Protein AF-A0A7S3IIE6-F1 (afdb_monomer_lite)

Sequence (174 aa):
MNAYICQQDKLGLLMFESLDYDRLDRASQPIFVKMQGTQINSKLNAFKDHNWDGFYNKQERLQRFPAIVYGPRGSIYDVTYTGSPAKNQTYKLMGQDKTLGLTIRIAYPSAESRQIKKDGEYIPMNQWDEGSQNYGPIKQRFCGENRYIGVKNILEFYLNTGCEITIHPRNAIQ

Organism: NCBI:txid197538

InterPro domains:
  IPR052387 Fibrocystin [PTHR46769] (1-134)

Radius of gyration: 17.46 Å; chains: 1; bounding box: 50×39×60 Å

Structure (mmCIF, N/CA/C/O backbone):
data_AF-A0A7S3IIE6-F1
#
_entry.id   AF-A0A7S3IIE6-F1
#
loop_
_atom_site.group_PDB
_atom_site.id
_atom_site.type_symbol
_atom_site.label_atom_id
_atom_site.label_alt_id
_atom_site.label_comp_id
_atom_site.label_asym_id
_atom_site.label_entity_id
_atom_site.label_seq_id
_atom_site.pdbx_PDB_ins_code
_atom_site.Cartn_x
_atom_site.Cartn_y
_atom_site.Cartn_z
_atom_site.occupancy
_atom_site.B_iso_or_equiv
_atom_site.auth_seq_id
_atom_site.auth_comp_id
_atom_site.auth_asym_id
_atom_site.auth_atom_id
_atom_site.pdbx_PDB_model_num
ATOM 1 N N . MET A 1 1 ? 4.122 -19.215 36.633 1.00 36.25 1 MET A N 1
ATOM 2 C CA . MET A 1 1 ? 4.853 -18.965 35.372 1.00 36.25 1 MET A CA 1
ATOM 3 C C . MET A 1 1 ? 4.040 -17.935 34.609 1.00 36.25 1 MET A C 1
ATOM 5 O O . MET A 1 1 ? 2.992 -18.281 34.085 1.00 36.25 1 MET A O 1
ATOM 9 N N . ASN A 1 2 ? 4.439 -16.663 34.653 1.00 41.75 2 ASN A N 1
ATOM 10 C CA . ASN A 1 2 ? 3.576 -15.558 34.220 1.00 41.75 2 ASN A CA 1
ATOM 11 C C . ASN A 1 2 ? 3.879 -15.199 32.762 1.00 41.75 2 ASN A C 1
ATOM 13 O O . ASN A 1 2 ? 4.546 -14.207 32.483 1.00 41.75 2 ASN A O 1
ATOM 17 N N . ALA A 1 3 ? 3.421 -16.043 31.837 1.00 47.28 3 ALA A N 1
ATOM 18 C CA . ALA A 1 3 ? 3.461 -15.731 30.415 1.00 47.28 3 ALA A CA 1
ATOM 19 C C . ALA A 1 3 ? 2.356 -14.713 30.094 1.00 47.28 3 ALA A C 1
ATOM 21 O O . ALA A 1 3 ? 1.175 -15.057 30.077 1.00 47.28 3 ALA A O 1
ATOM 22 N N . TYR A 1 4 ? 2.732 -13.455 29.859 1.00 63.59 4 TYR A N 1
ATOM 23 C CA . TYR A 1 4 ? 1.799 -12.444 29.366 1.00 63.59 4 TYR A CA 1
ATOM 24 C C . TYR A 1 4 ? 1.531 -12.699 27.879 1.00 63.59 4 TYR A C 1
ATOM 26 O O . TYR A 1 4 ? 2.376 -12.425 27.027 1.00 63.59 4 TYR A O 1
ATOM 34 N N . ILE A 1 5 ? 0.367 -13.272 27.571 1.00 65.88 5 ILE A N 1
ATOM 35 C CA . ILE A 1 5 ? -0.088 -13.481 26.195 1.00 65.88 5 ILE A CA 1
ATOM 36 C C . ILE A 1 5 ? -0.753 -12.189 25.720 1.00 65.88 5 ILE A C 1
ATOM 38 O O . ILE A 1 5 ? -1.778 -11.782 26.262 1.00 65.88 5 ILE A O 1
ATOM 42 N N . CYS A 1 6 ? -0.194 -11.559 24.686 1.00 61.69 6 CYS A N 1
ATOM 43 C CA . CYS A 1 6 ? -0.812 -10.407 24.033 1.00 61.69 6 CYS A CA 1
ATOM 44 C C . CYS A 1 6 ? -2.078 -10.841 23.274 1.00 61.69 6 CYS A C 1
ATOM 46 O O . CYS A 1 6 ? -2.000 -11.303 22.136 1.00 61.69 6 CYS A O 1
ATOM 48 N N . GLN A 1 7 ? -3.243 -10.682 23.902 1.00 67.00 7 GLN A N 1
ATOM 49 C CA . GLN A 1 7 ? -4.556 -10.905 23.289 1.00 67.00 7 GLN A CA 1
ATOM 50 C C . GLN A 1 7 ? -4.948 -9.682 22.447 1.00 67.00 7 GLN A C 1
ATOM 52 O O . GLN A 1 7 ? -5.574 -8.750 22.943 1.00 67.00 7 GLN A O 1
ATOM 57 N N . GLN A 1 8 ? -4.515 -9.660 21.184 1.00 73.31 8 GLN A N 1
ATOM 58 C CA . GLN A 1 8 ? -4.773 -8.561 20.250 1.00 73.31 8 GLN A CA 1
ATOM 59 C C . GLN A 1 8 ? -5.462 -9.096 18.985 1.00 73.31 8 GLN A C 1
ATOM 61 O O . GLN A 1 8 ? -4.829 -9.329 17.956 1.00 73.31 8 GLN A O 1
ATOM 66 N N . ASP A 1 9 ? -6.779 -9.279 19.065 1.00 78.19 9 ASP A N 1
ATOM 67 C CA . ASP A 1 9 ? -7.571 -10.027 18.071 1.00 78.19 9 ASP A CA 1
ATOM 68 C C . ASP A 1 9 ? -7.583 -9.392 16.668 1.00 78.19 9 ASP A C 1
ATOM 70 O O . ASP A 1 9 ? -7.738 -10.079 15.660 1.00 78.19 9 ASP A O 1
ATOM 74 N N . LYS A 1 10 ? -7.384 -8.068 16.577 1.00 88.88 10 LYS A N 1
ATOM 75 C CA . LYS A 1 10 ? -7.357 -7.314 15.307 1.00 88.88 10 LYS A CA 1
ATOM 76 C C . LYS A 1 10 ? -5.952 -7.216 14.698 1.00 88.88 10 LYS A C 1
ATOM 78 O O . LYS A 1 10 ? -5.620 -6.192 14.098 1.00 88.88 10 LYS A O 1
ATOM 83 N N . LEU A 1 11 ? -5.116 -8.239 14.865 1.00 91.44 11 LEU A N 1
ATOM 84 C CA . LEU A 1 11 ? -3.846 -8.366 14.144 1.00 91.44 11 LEU A CA 1
ATOM 85 C C . LEU A 1 11 ? -4.016 -9.175 12.853 1.00 91.44 11 LEU A C 1
ATOM 87 O O . LEU A 1 11 ? -4.768 -10.148 12.790 1.00 91.44 11 LEU A O 1
ATOM 91 N N . GLY A 1 12 ? -3.274 -8.781 11.822 1.00 92.69 12 GLY A N 1
ATOM 92 C CA . GLY A 1 12 ? -3.216 -9.491 10.552 1.00 92.69 12 GLY A CA 1
ATOM 93 C C . GLY A 1 12 ? -1.878 -9.337 9.843 1.00 92.69 12 GLY A C 1
ATOM 94 O O . GLY A 1 12 ? -1.037 -8.517 10.212 1.00 92.69 12 GLY A O 1
ATOM 95 N N . LEU A 1 13 ? -1.705 -10.139 8.799 1.00 94.44 13 LEU A N 1
ATOM 96 C CA . LEU A 1 13 ? -0.606 -10.078 7.852 1.00 94.44 13 LEU A CA 1
ATOM 97 C C . LEU A 1 13 ? -1.112 -9.420 6.564 1.00 94.44 13 LEU A C 1
ATOM 99 O O . LEU A 1 13 ? -1.853 -10.025 5.786 1.00 94.44 13 LEU A O 1
ATOM 103 N N . LEU A 1 14 ? -0.696 -8.178 6.344 1.00 96.06 14 LEU A N 1
ATOM 104 C CA . LEU A 1 14 ? -0.783 -7.525 5.047 1.00 96.06 14 LEU A CA 1
ATOM 105 C C . LEU A 1 14 ? 0.373 -8.044 4.187 1.00 96.06 14 LEU A C 1
ATOM 107 O O . LEU A 1 14 ? 1.531 -7.967 4.591 1.00 96.06 14 LEU A O 1
ATOM 111 N N . MET A 1 15 ? 0.074 -8.558 3.003 1.00 95.31 15 MET A N 1
ATOM 112 C CA . MET A 1 15 ? 1.071 -8.962 2.018 1.00 95.31 15 MET A CA 1
ATOM 113 C C . MET A 1 15 ? 0.791 -8.231 0.714 1.00 95.31 15 MET A C 1
ATOM 115 O O . MET A 1 15 ? -0.343 -8.226 0.242 1.00 95.31 15 MET A O 1
ATOM 119 N N . PHE A 1 16 ? 1.811 -7.611 0.134 1.00 95.44 16 PHE A N 1
ATOM 120 C CA . PHE A 1 16 ? 1.690 -6.925 -1.148 1.00 95.44 16 PHE A CA 1
ATOM 121 C C . PHE A 1 16 ? 2.922 -7.166 -2.012 1.00 95.44 16 PHE A C 1
ATOM 123 O O . PHE A 1 16 ? 4.028 -7.323 -1.490 1.00 95.44 16 PHE A O 1
ATOM 130 N N . GLU A 1 17 ? 2.731 -7.245 -3.327 1.00 94.81 17 GLU A N 1
ATOM 131 C CA . GLU A 1 17 ? 3.797 -7.589 -4.269 1.00 94.81 17 GLU A CA 1
ATOM 132 C C . GLU A 1 17 ? 3.649 -6.933 -5.640 1.00 94.81 17 GLU A C 1
ATOM 134 O O . GLU A 1 17 ? 2.542 -6.667 -6.103 1.00 94.81 17 GLU A O 1
ATOM 139 N N . SER A 1 18 ? 4.783 -6.709 -6.306 1.00 94.56 18 SER A N 1
ATOM 140 C CA . SER A 1 18 ? 4.839 -6.240 -7.689 1.00 94.56 18 SER A CA 1
ATOM 141 C C . SER A 1 18 ? 4.513 -7.364 -8.674 1.00 94.56 18 SER A C 1
ATOM 143 O O . SER A 1 18 ? 5.102 -8.447 -8.627 1.00 94.56 18 SER A O 1
ATOM 145 N N . LEU A 1 19 ? 3.627 -7.058 -9.620 1.00 93.88 19 LEU A N 1
ATOM 146 C CA . LEU A 1 19 ? 3.371 -7.855 -10.820 1.00 93.88 19 LEU A CA 1
ATOM 147 C C . LEU A 1 19 ? 4.085 -7.296 -12.064 1.00 93.88 19 LEU A C 1
ATOM 149 O O . LEU A 1 19 ? 3.913 -7.841 -13.153 1.00 93.88 19 LEU A O 1
ATOM 153 N N . ASP A 1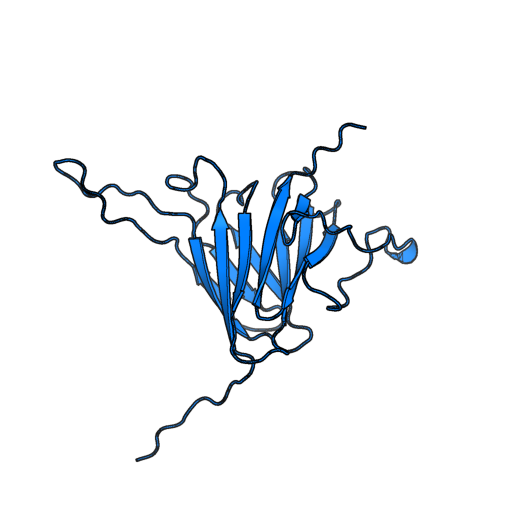 20 ? 4.855 -6.212 -11.930 1.00 92.38 20 ASP A N 1
ATOM 154 C CA . ASP A 1 20 ? 5.641 -5.675 -13.042 1.00 92.38 20 ASP A CA 1
ATOM 155 C C . ASP A 1 20 ? 6.769 -6.650 -13.447 1.00 92.38 20 ASP A C 1
ATOM 157 O O . ASP A 1 20 ? 7.218 -7.485 -12.659 1.00 92.38 20 ASP A O 1
ATOM 161 N N . TYR A 1 21 ? 7.239 -6.542 -14.693 1.00 91.38 21 TYR A N 1
ATOM 162 C CA . TYR A 1 21 ? 8.293 -7.404 -15.247 1.00 91.38 21 TYR A CA 1
ATOM 163 C C . TYR A 1 21 ? 9.608 -7.323 -14.445 1.00 91.38 21 TYR A C 1
ATOM 165 O O . TYR A 1 21 ? 10.239 -8.343 -14.182 1.00 91.38 21 TYR A O 1
ATOM 173 N N . ASP A 1 22 ? 9.960 -6.126 -13.971 1.00 89.12 22 ASP A N 1
ATOM 174 C CA . ASP A 1 22 ? 11.158 -5.792 -13.187 1.00 89.12 22 ASP A CA 1
ATOM 175 C C . ASP A 1 22 ? 11.003 -6.063 -11.670 1.00 89.12 22 ASP A C 1
ATOM 177 O O . ASP A 1 22 ? 11.585 -5.403 -10.808 1.00 89.12 22 ASP A O 1
ATOM 181 N N . ARG A 1 23 ? 10.164 -7.033 -11.286 1.00 89.00 23 ARG A N 1
ATOM 182 C CA . ARG A 1 23 ? 9.878 -7.358 -9.871 1.00 89.00 23 ARG A CA 1
ATOM 183 C C . ARG A 1 23 ? 11.026 -8.030 -9.102 1.00 89.00 23 ARG A C 1
ATOM 185 O O . ARG A 1 23 ? 10.825 -8.346 -7.930 1.00 89.00 23 ARG A O 1
ATOM 192 N N . LEU A 1 24 ? 12.170 -8.306 -9.731 1.00 87.25 24 LEU A N 1
ATOM 193 C CA . LEU A 1 24 ? 13.345 -8.939 -9.101 1.00 87.25 24 LEU A CA 1
ATOM 194 C C . LEU A 1 24 ? 14.514 -7.957 -8.916 1.00 87.25 24 LEU A C 1
ATOM 196 O O . LEU A 1 24 ? 15.344 -8.141 -8.028 1.00 87.25 24 LEU A O 1
ATOM 200 N N . ASP A 1 25 ? 14.561 -6.908 -9.728 1.00 84.81 25 ASP A N 1
ATOM 201 C CA . ASP A 1 25 ? 15.634 -5.920 -9.833 1.00 84.81 25 ASP A CA 1
ATOM 202 C C . ASP A 1 25 ? 15.197 -4.508 -9.401 1.00 84.81 25 ASP A C 1
ATOM 204 O O . ASP A 1 25 ? 16.039 -3.705 -8.987 1.00 84.81 25 ASP A O 1
ATOM 208 N N . ARG A 1 26 ? 13.889 -4.203 -9.390 1.00 85.94 26 ARG A N 1
ATOM 209 C CA . ARG A 1 26 ? 13.372 -2.906 -8.928 1.00 85.94 26 ARG A CA 1
ATOM 210 C C . ARG A 1 26 ? 13.767 -2.587 -7.483 1.00 85.94 26 ARG A C 1
ATOM 212 O O . ARG A 1 26 ? 13.446 -3.303 -6.538 1.00 85.94 26 ARG A O 1
ATOM 219 N N . ALA A 1 27 ? 14.346 -1.406 -7.288 1.00 84.88 27 ALA A N 1
ATOM 220 C CA . ALA A 1 27 ? 14.662 -0.853 -5.974 1.00 84.88 27 ALA A CA 1
ATOM 221 C C . ALA A 1 27 ? 13.513 0.014 -5.410 1.00 84.88 27 ALA A C 1
ATOM 223 O O . ALA A 1 27 ? 13.649 1.232 -5.311 1.00 84.88 27 ALA A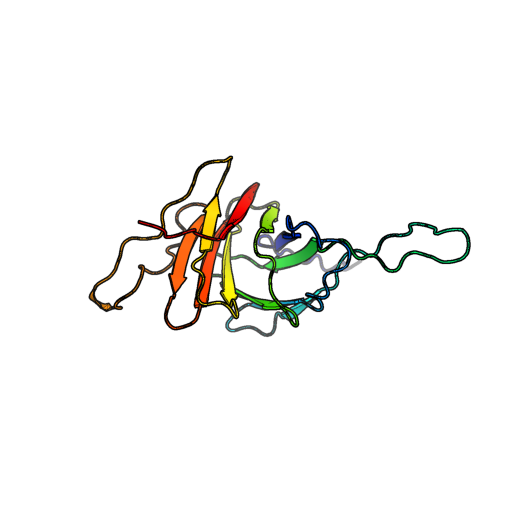 O 1
ATOM 224 N N . SER A 1 28 ? 12.372 -0.582 -5.026 1.00 86.38 28 SER A N 1
ATOM 225 C CA . SER A 1 28 ? 11.281 0.180 -4.372 1.00 86.38 28 SER A CA 1
ATOM 226 C C . SER A 1 28 ? 11.408 0.263 -2.841 1.00 86.38 28 SER A C 1
ATOM 228 O O . SER A 1 28 ? 10.692 1.032 -2.199 1.00 86.38 28 SER A O 1
ATOM 230 N N . GLN A 1 29 ? 12.302 -0.546 -2.270 1.00 85.50 29 GLN A N 1
ATOM 231 C CA . GLN A 1 29 ? 12.571 -0.696 -0.838 1.00 85.50 29 GLN A CA 1
ATOM 232 C C . GLN A 1 29 ? 13.606 0.321 -0.296 1.00 85.50 29 GLN A C 1
ATOM 234 O O . GLN A 1 29 ? 14.471 0.761 -1.060 1.00 85.50 29 GLN A O 1
ATOM 239 N N . PRO A 1 30 ? 13.623 0.611 1.022 1.00 91.94 30 PRO A N 1
ATOM 240 C CA . PRO A 1 30 ? 12.680 0.145 2.041 1.00 91.94 30 PRO A CA 1
ATOM 241 C C . PRO A 1 30 ? 11.286 0.765 1.890 1.00 91.94 30 PRO A C 1
ATOM 243 O O . PRO A 1 30 ? 11.141 1.910 1.478 1.00 91.94 30 PRO A O 1
ATOM 246 N N . ILE A 1 31 ? 10.253 0.017 2.269 1.00 94.62 31 ILE A N 1
ATOM 247 C CA . ILE A 1 31 ? 8.870 0.511 2.274 1.00 94.62 31 ILE A CA 1
ATOM 248 C C . ILE A 1 31 ? 8.444 0.766 3.714 1.00 94.62 31 ILE A C 1
ATOM 250 O O . ILE A 1 31 ? 8.667 -0.069 4.588 1.00 94.62 31 ILE A O 1
ATOM 254 N N . PHE A 1 32 ? 7.831 1.916 3.966 1.00 96.25 32 PHE A N 1
ATOM 255 C CA . PHE A 1 32 ? 7.294 2.283 5.269 1.00 96.25 32 PHE A CA 1
ATOM 256 C C . PHE A 1 32 ? 5.782 2.082 5.280 1.00 96.25 32 PHE A C 1
ATOM 258 O O . PHE A 1 32 ? 5.076 2.659 4.457 1.00 96.25 32 PHE A O 1
ATOM 265 N N . VAL A 1 33 ? 5.292 1.280 6.222 1.00 96.81 33 VAL A N 1
ATOM 266 C CA . VAL A 1 33 ? 3.863 1.055 6.466 1.00 96.81 33 VAL A CA 1
ATOM 267 C C . VAL A 1 33 ? 3.527 1.678 7.817 1.00 96.81 33 VAL A C 1
ATOM 269 O O . VAL A 1 33 ? 3.875 1.128 8.864 1.00 96.81 33 VAL A O 1
ATOM 272 N N . LYS A 1 34 ? 2.895 2.856 7.796 1.00 97.06 34 LYS A N 1
ATOM 273 C CA . LYS A 1 34 ? 2.634 3.675 8.988 1.00 97.06 34 LYS A CA 1
ATOM 274 C C . LYS A 1 34 ? 1.138 3.822 9.243 1.00 97.06 34 LYS A C 1
ATOM 276 O O . LYS A 1 34 ? 0.411 4.281 8.369 1.00 97.06 34 LYS A O 1
ATOM 281 N N . MET A 1 35 ? 0.687 3.510 10.456 1.00 96.31 35 MET A N 1
ATOM 282 C CA . MET A 1 35 ? -0.701 3.753 10.864 1.00 96.31 35 MET A CA 1
ATOM 283 C C . MET A 1 35 ? -0.890 5.213 11.294 1.00 96.31 35 MET A C 1
ATOM 285 O O . MET A 1 35 ? -0.165 5.718 12.159 1.00 96.31 35 MET A O 1
ATOM 289 N N . GLN A 1 36 ? -1.883 5.892 10.719 1.00 94.69 36 GLN A N 1
ATOM 290 C CA . GLN A 1 36 ? -2.186 7.288 11.042 1.00 94.69 36 GLN A CA 1
ATOM 291 C C . GLN A 1 36 ? -2.584 7.468 12.512 1.00 94.69 36 GLN A C 1
ATOM 293 O O . GLN A 1 36 ? -3.210 6.601 13.114 1.00 94.69 36 GLN A O 1
ATOM 298 N N . GLY A 1 37 ? -2.189 8.601 13.100 1.00 91.56 37 GLY A N 1
ATOM 299 C CA . GLY A 1 37 ? -2.463 8.924 14.506 1.00 91.56 37 GLY A CA 1
ATOM 300 C C . GLY A 1 37 ? -1.669 8.112 15.541 1.00 91.56 37 GLY A C 1
ATOM 301 O O . GLY A 1 37 ? -1.857 8.328 16.733 1.00 91.56 37 GLY A O 1
ATOM 302 N N . THR A 1 38 ? -0.772 7.208 15.127 1.00 92.50 38 THR A N 1
ATOM 303 C CA . THR A 1 38 ? 0.000 6.350 16.045 1.00 92.50 38 THR A CA 1
ATOM 304 C C . THR A 1 38 ? 1.508 6.390 15.765 1.00 92.50 38 THR A C 1
ATOM 306 O O . THR A 1 38 ? 1.971 6.981 14.786 1.00 92.50 38 THR A O 1
ATOM 309 N N . GLN A 1 39 ? 2.283 5.719 16.624 1.00 90.94 39 GLN A N 1
ATOM 310 C CA . GLN A 1 39 ? 3.712 5.459 16.418 1.00 90.94 39 GLN A CA 1
ATOM 311 C C . GLN A 1 39 ? 3.993 4.143 15.659 1.00 90.94 39 GLN A C 1
ATOM 313 O O . GLN A 1 39 ? 5.156 3.821 15.423 1.00 90.94 39 GLN A O 1
ATOM 318 N N . ILE A 1 40 ? 2.965 3.382 15.254 1.00 90.94 40 ILE A N 1
ATOM 319 C CA . ILE A 1 40 ? 3.143 2.122 14.515 1.00 90.94 40 ILE A CA 1
ATOM 320 C C . ILE A 1 40 ? 3.685 2.442 13.117 1.00 90.94 40 ILE A C 1
ATOM 322 O O . ILE A 1 40 ? 2.985 3.017 12.281 1.00 90.94 40 ILE A O 1
ATOM 326 N N . ASN A 1 41 ? 4.941 2.066 12.877 1.00 94.62 41 ASN A N 1
ATOM 327 C CA . ASN A 1 41 ? 5.661 2.296 11.629 1.00 94.62 41 ASN A CA 1
ATOM 328 C C . ASN A 1 41 ? 6.589 1.109 11.334 1.00 94.62 41 ASN A C 1
ATOM 330 O O . ASN A 1 41 ? 7.623 0.945 11.982 1.00 94.62 41 ASN A O 1
ATOM 334 N N . SER A 1 42 ? 6.226 0.282 10.357 1.00 93.69 42 SER A N 1
ATOM 335 C CA . SER A 1 42 ? 7.029 -0.866 9.932 1.00 93.69 42 SER A CA 1
ATOM 336 C C . SER A 1 42 ? 7.901 -0.495 8.737 1.00 93.69 42 SER A C 1
ATOM 338 O O . SER A 1 42 ? 7.385 -0.100 7.694 1.00 93.69 42 SER A O 1
ATOM 340 N N . LYS A 1 43 ? 9.222 -0.665 8.869 1.00 95.62 43 LYS A N 1
ATOM 341 C CA . LYS A 1 43 ? 10.184 -0.558 7.763 1.00 95.62 43 LYS A CA 1
ATOM 342 C C . LYS A 1 43 ? 10.413 -1.943 7.158 1.00 95.62 43 LYS A C 1
ATOM 344 O O . LYS A 1 43 ? 10.979 -2.813 7.814 1.00 95.62 43 LYS A O 1
ATOM 349 N N . LEU A 1 44 ? 9.981 -2.135 5.919 1.00 92.94 44 LEU A N 1
ATOM 350 C CA . LEU A 1 44 ? 9.967 -3.418 5.221 1.00 92.94 44 LEU A CA 1
ATOM 351 C C . LEU A 1 44 ? 11.038 -3.467 4.131 1.00 92.94 44 LEU A C 1
ATOM 353 O O . LEU A 1 44 ? 11.261 -2.486 3.421 1.00 92.94 44 LEU A O 1
ATOM 357 N N . ASN A 1 45 ? 11.649 -4.638 3.969 1.00 89.88 45 ASN A N 1
ATOM 358 C CA . ASN A 1 45 ? 12.510 -4.979 2.840 1.00 89.88 45 ASN A CA 1
ATOM 359 C C . ASN A 1 45 ? 11.872 -6.129 2.052 1.00 89.88 45 ASN A C 1
ATOM 361 O O . ASN A 1 45 ? 11.087 -6.901 2.602 1.00 89.88 45 ASN A O 1
ATOM 365 N N . ALA A 1 46 ? 12.225 -6.234 0.775 1.00 86.50 46 ALA A N 1
ATOM 366 C CA . ALA A 1 46 ? 11.798 -7.310 -0.104 1.00 86.50 46 ALA A CA 1
ATOM 367 C C . ALA A 1 46 ? 12.479 -8.635 0.274 1.00 86.50 46 ALA A C 1
ATOM 369 O O . ALA A 1 46 ? 13.597 -8.642 0.807 1.00 86.50 46 ALA A O 1
ATOM 370 N N . PHE A 1 47 ? 11.842 -9.761 -0.052 1.00 82.75 47 PHE A N 1
ATOM 371 C CA . PHE A 1 47 ? 12.494 -11.067 0.044 1.00 82.75 47 PHE A CA 1
ATOM 372 C C . PHE A 1 47 ? 13.696 -11.121 -0.910 1.00 82.75 47 PHE A C 1
ATOM 374 O O . PHE A 1 47 ? 13.572 -10.802 -2.091 1.00 82.75 47 PHE A O 1
ATOM 381 N N . LYS A 1 48 ? 14.864 -11.522 -0.400 1.00 76.56 48 LYS A N 1
ATOM 382 C CA . LYS A 1 48 ? 16.067 -11.742 -1.212 1.00 76.56 48 LYS A CA 1
ATOM 383 C C . LYS A 1 48 ? 16.119 -13.201 -1.659 1.00 76.56 48 LYS A C 1
ATOM 385 O O . LYS A 1 48 ? 15.906 -14.084 -0.831 1.00 76.56 48 LYS A O 1
ATOM 390 N N . ASP A 1 49 ? 16.438 -13.434 -2.926 1.00 66.06 49 ASP A N 1
ATOM 391 C CA . ASP A 1 49 ? 16.668 -14.782 -3.441 1.00 66.06 49 ASP A CA 1
ATOM 392 C C . ASP A 1 49 ? 18.032 -15.349 -2.973 1.00 66.06 49 ASP A C 1
ATOM 394 O O . ASP A 1 49 ? 18.957 -14.610 -2.607 1.00 66.06 49 ASP A O 1
ATOM 398 N N . HIS A 1 50 ? 18.152 -16.675 -2.988 1.00 67.06 50 HIS A N 1
ATOM 399 C CA . HIS A 1 50 ? 19.384 -17.441 -2.792 1.00 67.06 50 HIS A CA 1
ATOM 400 C C . HIS A 1 50 ? 19.789 -18.166 -4.091 1.00 67.06 50 HIS A C 1
ATOM 402 O O . HIS A 1 50 ? 20.258 -19.301 -4.078 1.00 67.06 50 HIS A O 1
ATOM 408 N N . ASN A 1 51 ? 19.578 -17.518 -5.235 1.00 70.44 51 ASN A N 1
ATOM 409 C CA . ASN A 1 51 ? 19.955 -18.058 -6.536 1.00 70.44 51 ASN A CA 1
ATOM 410 C C . ASN A 1 51 ? 21.474 -17.916 -6.771 1.00 70.44 51 ASN A C 1
ATOM 412 O O . ASN A 1 51 ? 22.076 -16.905 -6.396 1.00 70.44 51 ASN A O 1
ATOM 416 N N . TRP A 1 52 ? 22.097 -18.924 -7.382 1.00 69.38 52 TRP A N 1
ATOM 417 C CA . TRP A 1 52 ? 23.552 -19.062 -7.519 1.00 69.38 52 TRP A CA 1
ATOM 418 C C . TRP A 1 52 ? 23.990 -18.916 -8.981 1.00 69.38 52 TRP A C 1
ATOM 420 O O . TRP A 1 52 ? 23.541 -19.666 -9.844 1.00 69.38 52 TRP A O 1
ATOM 430 N N . ASP A 1 53 ? 24.900 -17.977 -9.256 1.00 71.94 53 ASP A N 1
ATOM 431 C CA . ASP A 1 53 ? 25.377 -17.636 -10.609 1.00 71.94 53 ASP A CA 1
ATOM 432 C C . ASP A 1 53 ? 26.802 -18.155 -10.873 1.00 71.94 53 ASP A C 1
ATOM 434 O O . ASP A 1 53 ? 27.691 -17.431 -11.319 1.00 71.94 53 ASP A O 1
ATOM 438 N N . GLY A 1 54 ? 27.072 -19.405 -10.488 1.00 73.00 54 GLY A N 1
ATOM 439 C CA . GLY A 1 54 ? 28.358 -20.084 -10.707 1.00 73.00 54 GLY A CA 1
ATOM 440 C C . GLY A 1 54 ? 29.480 -19.668 -9.746 1.00 73.00 54 GLY A C 1
ATOM 441 O O . GLY A 1 54 ? 30.239 -20.529 -9.312 1.00 73.00 54 GLY A O 1
ATOM 442 N N . PHE A 1 55 ? 29.544 -18.387 -9.372 1.00 70.81 55 PHE A N 1
ATOM 443 C CA . PHE A 1 55 ? 30.547 -17.820 -8.456 1.00 70.81 55 PHE A CA 1
ATOM 444 C C . PHE A 1 55 ? 29.970 -16.914 -7.358 1.00 70.81 55 PHE A C 1
ATOM 446 O O . PHE A 1 55 ? 30.606 -16.740 -6.319 1.00 70.81 55 PHE A O 1
ATOM 453 N N . TYR A 1 56 ? 28.782 -16.333 -7.559 1.00 72.19 56 TYR A N 1
ATOM 454 C CA . TYR A 1 56 ? 28.169 -15.397 -6.613 1.00 72.19 56 TYR A CA 1
ATOM 455 C C . TYR A 1 56 ? 26.674 -15.667 -6.420 1.00 72.19 56 TYR A C 1
ATOM 457 O O . TYR A 1 56 ? 25.983 -16.140 -7.321 1.00 72.19 56 TYR A O 1
ATOM 465 N N . ASN A 1 57 ? 26.160 -15.290 -5.248 1.00 71.19 57 ASN A N 1
ATOM 466 C CA . ASN A 1 57 ? 24.721 -15.217 -5.003 1.00 71.19 57 ASN A CA 1
ATOM 467 C C . ASN A 1 57 ? 24.134 -14.038 -5.787 1.00 71.19 57 ASN A C 1
ATOM 469 O O . ASN A 1 57 ? 24.537 -12.889 -5.554 1.00 71.19 57 ASN A O 1
ATOM 473 N N . LYS A 1 58 ? 23.142 -14.298 -6.643 1.00 70.31 58 LYS A N 1
ATOM 474 C CA . LYS A 1 58 ? 22.378 -13.248 -7.325 1.00 70.31 58 LYS A CA 1
ATOM 475 C C . LYS A 1 58 ? 21.760 -12.329 -6.278 1.00 70.31 58 LYS A C 1
ATOM 477 O O . LYS A 1 58 ? 21.203 -12.775 -5.276 1.00 70.31 58 LYS A O 1
ATOM 482 N N . GLN A 1 59 ? 21.889 -11.019 -6.474 1.00 74.62 59 GLN A N 1
ATOM 483 C CA . GLN A 1 59 ? 21.368 -10.025 -5.527 1.00 74.62 59 GLN A CA 1
ATOM 484 C C . GLN A 1 59 ? 19.912 -9.634 -5.821 1.00 74.62 59 GLN A C 1
ATOM 486 O O . GLN A 1 59 ? 19.456 -8.577 -5.384 1.00 74.62 59 GLN A O 1
ATOM 491 N N . GLU A 1 60 ? 19.195 -10.504 -6.532 1.00 82.69 60 GLU A N 1
ATOM 492 C CA . GLU A 1 60 ? 17.785 -10.360 -6.873 1.00 82.69 60 GLU A CA 1
ATOM 493 C C . GLU A 1 60 ? 16.915 -10.341 -5.608 1.00 82.69 60 GLU A C 1
ATOM 495 O O . GLU A 1 60 ? 17.160 -11.036 -4.612 1.00 82.69 60 GLU A O 1
ATOM 500 N N . ARG A 1 61 ? 15.902 -9.478 -5.635 1.00 84.06 61 ARG A N 1
ATOM 501 C CA . ARG A 1 61 ? 14.970 -9.245 -4.539 1.00 84.06 61 ARG A CA 1
ATOM 502 C C . ARG A 1 61 ? 13.551 -9.185 -5.075 1.00 84.06 61 ARG A C 1
ATOM 504 O O . ARG A 1 61 ? 13.110 -8.142 -5.561 1.00 84.06 61 ARG A O 1
ATOM 511 N N . LEU A 1 62 ? 12.828 -10.291 -4.926 1.00 88.81 62 LEU A N 1
ATOM 512 C CA . LEU A 1 62 ? 11.410 -10.366 -5.242 1.00 88.81 62 LEU A CA 1
ATOM 513 C C . LEU A 1 62 ? 10.651 -9.305 -4.443 1.00 88.81 62 LEU A C 1
ATOM 515 O O . LEU A 1 62 ? 10.559 -9.403 -3.219 1.00 88.81 62 LEU A O 1
ATOM 519 N N . GLN A 1 63 ? 10.100 -8.315 -5.150 1.00 91.44 63 GLN A N 1
ATOM 520 C CA . GLN A 1 63 ? 9.316 -7.205 -4.607 1.00 91.44 63 GLN A CA 1
ATOM 521 C C . GLN A 1 63 ? 7.979 -7.697 -4.027 1.00 91.44 63 GLN A C 1
ATOM 523 O O . GLN A 1 63 ? 6.915 -7.418 -4.570 1.00 91.44 63 GLN A O 1
ATOM 528 N N . ARG A 1 64 ? 8.045 -8.439 -2.922 1.00 92.88 64 ARG A N 1
ATOM 529 C CA . ARG A 1 64 ? 6.941 -8.932 -2.099 1.00 92.88 64 ARG A CA 1
ATOM 530 C C . ARG A 1 64 ? 7.268 -8.603 -0.646 1.00 92.88 64 ARG A C 1
ATOM 532 O O . ARG A 1 64 ? 8.371 -8.884 -0.177 1.00 92.88 64 ARG A O 1
ATOM 539 N N . PHE A 1 65 ? 6.304 -8.018 0.053 1.00 94.56 65 PHE A N 1
ATOM 540 C CA . PHE A 1 65 ? 6.501 -7.382 1.351 1.00 94.56 65 PHE A CA 1
ATOM 541 C C . PHE A 1 65 ? 5.440 -7.862 2.354 1.00 94.56 65 PHE A C 1
ATOM 543 O O . PHE A 1 65 ? 4.254 -7.577 2.168 1.00 94.56 65 PHE A O 1
ATOM 550 N N . PRO A 1 66 ? 5.835 -8.590 3.414 1.00 94.69 66 PRO A N 1
ATOM 551 C CA . PRO A 1 66 ? 4.963 -8.911 4.537 1.00 94.69 66 PRO A CA 1
ATOM 552 C C . PRO A 1 66 ? 4.985 -7.780 5.579 1.00 94.69 66 PRO A C 1
ATOM 554 O O . PRO A 1 66 ? 6.053 -7.331 5.991 1.00 94.69 66 PRO A O 1
ATOM 557 N N . ALA A 1 67 ? 3.818 -7.356 6.058 1.00 94.69 67 ALA A N 1
ATOM 558 C CA . ALA A 1 67 ? 3.668 -6.389 7.141 1.00 94.69 67 ALA A CA 1
ATOM 559 C C . ALA A 1 67 ? 2.668 -6.908 8.181 1.00 94.69 67 ALA A C 1
ATOM 561 O O . ALA A 1 67 ? 1.539 -7.261 7.839 1.00 94.69 67 ALA A O 1
ATOM 562 N N . ILE A 1 68 ? 3.054 -6.920 9.457 1.00 93.31 68 ILE A N 1
ATOM 563 C CA . ILE A 1 68 ? 2.101 -7.148 10.548 1.00 93.31 68 ILE A CA 1
ATOM 564 C C . ILE A 1 68 ? 1.350 -5.836 10.782 1.00 93.31 68 ILE A C 1
ATOM 566 O O . ILE A 1 68 ? 1.966 -4.796 11.009 1.00 93.31 68 ILE A O 1
ATOM 570 N N . VAL A 1 69 ? 0.023 -5.885 10.709 1.00 94.44 69 VAL A N 1
ATOM 571 C CA . VAL A 1 69 ? -0.864 -4.718 10.798 1.00 94.44 69 VAL A CA 1
ATOM 572 C C . VAL A 1 69 ? -1.919 -4.909 11.883 1.00 94.44 69 VAL A C 1
ATOM 574 O O . VAL A 1 69 ? -2.382 -6.021 12.132 1.00 94.44 69 VAL A O 1
ATOM 577 N N . TYR A 1 70 ? -2.311 -3.804 12.511 1.00 93.50 70 TYR A N 1
ATOM 578 C CA . TYR A 1 70 ? -3.388 -3.721 13.488 1.00 93.50 70 TYR A CA 1
ATOM 579 C C . TYR A 1 70 ? -4.575 -2.987 12.850 1.00 93.50 70 TYR A C 1
ATOM 581 O O . TYR A 1 70 ? -4.515 -1.789 12.566 1.00 93.50 70 TYR A O 1
ATOM 589 N N . GLY A 1 71 ? -5.653 -3.718 12.570 1.00 93.19 71 GLY A N 1
ATOM 590 C CA . GLY A 1 71 ? -6.781 -3.233 11.767 1.00 93.19 71 GLY A CA 1
ATOM 591 C C . GLY A 1 71 ? -8.135 -3.252 12.479 1.00 93.19 71 GLY A C 1
ATOM 592 O O . GLY A 1 71 ? -9.050 -3.903 11.969 1.00 93.19 71 GLY A O 1
ATOM 593 N N . PRO A 1 72 ? -8.316 -2.587 13.638 1.00 92.06 72 PRO A N 1
ATOM 594 C CA . PRO A 1 72 ? -9.654 -2.208 14.075 1.00 92.06 72 PRO A CA 1
ATOM 595 C C . PRO A 1 72 ? -10.323 -1.300 13.029 1.00 92.06 72 PRO A C 1
ATOM 597 O O . PRO A 1 72 ? -9.665 -0.610 12.247 1.00 92.06 72 PRO A O 1
ATOM 600 N N . ARG A 1 73 ? -11.658 -1.269 13.037 1.00 89.62 73 ARG A N 1
ATOM 601 C CA . ARG A 1 73 ? -12.440 -0.433 12.118 1.00 89.62 73 ARG A CA 1
ATOM 602 C C . ARG A 1 73 ? -12.017 1.037 12.222 1.00 89.62 73 ARG A C 1
ATOM 604 O O . ARG A 1 73 ? -11.890 1.571 13.319 1.00 89.62 73 ARG A O 1
ATOM 611 N N . GLY A 1 74 ? -11.832 1.685 11.076 1.00 91.38 74 GLY A N 1
ATOM 612 C CA . GLY A 1 74 ? -11.294 3.041 10.979 1.00 91.38 74 GLY A CA 1
ATOM 613 C C . GLY A 1 74 ? -9.766 3.123 10.891 1.00 91.38 74 GLY A C 1
ATOM 614 O O . GLY A 1 74 ? -9.259 4.221 10.683 1.00 91.38 74 GLY A O 1
ATOM 615 N N . SER A 1 75 ? -9.021 2.010 10.979 1.00 94.38 75 SER A N 1
ATOM 616 C CA . SER A 1 75 ? -7.570 2.014 10.739 1.00 94.38 75 SER A CA 1
ATOM 617 C C . SER A 1 75 ? -7.227 2.514 9.335 1.00 94.38 75 SER A C 1
ATOM 619 O O . SER A 1 75 ? -7.768 2.029 8.337 1.00 94.38 75 SER A O 1
ATOM 621 N N . ILE A 1 76 ? -6.276 3.447 9.266 1.00 97.06 76 ILE A N 1
ATOM 622 C CA . ILE A 1 76 ? -5.727 4.010 8.031 1.00 97.06 76 ILE A CA 1
ATOM 623 C C . ILE A 1 76 ? -4.207 3.844 8.054 1.00 97.06 76 ILE A C 1
ATOM 625 O O . ILE A 1 76 ? -3.550 4.232 9.022 1.00 97.06 76 ILE A O 1
ATOM 629 N N . TYR A 1 77 ? -3.659 3.294 6.974 1.00 97.44 77 TYR A N 1
ATOM 630 C CA . TYR A 1 77 ? -2.236 3.045 6.784 1.00 97.44 77 TYR A CA 1
ATOM 631 C C . TYR A 1 77 ? -1.710 3.787 5.556 1.00 97.44 77 TYR A C 1
ATOM 633 O O . TYR A 1 77 ? -2.158 3.542 4.436 1.00 97.44 77 TYR A O 1
ATOM 641 N N . ASP A 1 78 ? -0.722 4.651 5.765 1.00 97.00 78 ASP A N 1
ATOM 642 C CA . ASP A 1 78 ? 0.076 5.233 4.690 1.00 97.00 78 ASP A CA 1
ATOM 643 C C . ASP A 1 78 ? 1.202 4.257 4.322 1.00 97.00 78 ASP A C 1
ATOM 645 O O . ASP A 1 78 ? 1.983 3.842 5.186 1.00 97.00 78 ASP A O 1
ATOM 649 N N . VAL A 1 79 ? 1.278 3.885 3.042 1.00 96.56 79 VAL A N 1
ATOM 650 C CA . VAL A 1 79 ? 2.340 3.040 2.483 1.00 96.56 79 VAL A CA 1
ATOM 651 C C . VAL A 1 79 ? 3.241 3.906 1.610 1.00 96.56 79 VAL A C 1
ATOM 653 O O . VAL A 1 79 ? 2.880 4.291 0.496 1.00 96.56 79 VAL A O 1
ATOM 656 N N . THR A 1 80 ? 4.428 4.211 2.130 1.00 95.44 80 THR A N 1
ATOM 657 C CA . THR A 1 80 ? 5.418 5.076 1.482 1.00 95.44 80 THR A CA 1
ATOM 658 C C . THR A 1 80 ? 6.580 4.243 0.964 1.00 95.44 80 THR A C 1
ATOM 660 O O . THR A 1 80 ? 7.305 3.612 1.734 1.00 95.44 80 THR A O 1
ATOM 663 N N . TYR A 1 81 ? 6.778 4.277 -0.348 1.00 93.56 81 TYR A N 1
ATOM 664 C CA . TYR A 1 81 ? 7.905 3.662 -1.040 1.00 93.56 81 TYR A CA 1
ATOM 665 C C . TYR A 1 81 ? 9.063 4.668 -1.100 1.00 93.56 81 TYR A C 1
ATOM 667 O O . TYR A 1 81 ? 8.822 5.858 -1.300 1.00 93.56 81 TYR A O 1
ATOM 675 N N . THR A 1 82 ? 10.315 4.224 -0.943 1.00 91.31 82 THR A N 1
ATOM 676 C CA . THR A 1 82 ? 11.483 5.093 -1.208 1.00 91.31 82 THR A CA 1
ATOM 677 C C . THR A 1 82 ? 11.840 5.166 -2.688 1.00 91.31 82 THR A C 1
ATOM 679 O O . THR A 1 82 ? 12.434 6.150 -3.118 1.00 91.31 82 THR A O 1
ATOM 682 N N . GLY A 1 83 ? 11.494 4.134 -3.462 1.00 87.88 83 GLY A N 1
ATOM 683 C CA . GLY A 1 83 ? 11.515 4.170 -4.926 1.00 87.88 83 GLY A CA 1
ATOM 684 C C . GLY A 1 83 ? 10.114 4.361 -5.512 1.00 87.88 83 GLY A C 1
ATOM 685 O O . GLY A 1 83 ? 9.134 4.530 -4.787 1.00 87.88 83 GLY A O 1
ATOM 686 N N . SER A 1 84 ? 9.993 4.286 -6.836 1.00 87.81 84 SER A N 1
ATOM 687 C CA . SER A 1 84 ? 8.685 4.327 -7.502 1.00 87.81 84 SER A CA 1
ATOM 688 C C . SER A 1 84 ? 7.848 3.079 -7.169 1.00 87.81 84 SER A C 1
ATOM 690 O O . SER A 1 84 ? 8.348 1.961 -7.355 1.00 87.81 84 SER A O 1
ATOM 692 N N . PRO A 1 85 ? 6.576 3.228 -6.742 1.00 91.88 85 PRO A N 1
ATOM 693 C CA . PRO A 1 85 ? 5.657 2.103 -6.573 1.00 91.88 85 PRO A CA 1
ATOM 694 C C . PRO A 1 85 ? 5.510 1.271 -7.855 1.00 91.88 85 PRO A C 1
ATOM 696 O O . PRO A 1 85 ? 5.718 1.770 -8.966 1.00 91.88 85 PRO A O 1
ATOM 699 N N . ALA A 1 86 ? 5.124 0.004 -7.711 1.00 91.94 86 ALA A N 1
ATOM 700 C CA . ALA A 1 86 ? 4.778 -0.846 -8.847 1.00 91.94 86 ALA A CA 1
ATOM 701 C C . ALA A 1 86 ? 3.569 -0.281 -9.615 1.00 91.94 86 ALA A C 1
ATOM 703 O O . ALA A 1 86 ? 2.627 0.240 -9.012 1.00 91.94 86 ALA A O 1
ATOM 704 N N . LYS A 1 87 ? 3.594 -0.376 -10.951 1.00 91.25 87 LYS A N 1
ATOM 705 C CA . LYS A 1 87 ? 2.453 -0.006 -11.803 1.00 91.25 87 LYS A CA 1
ATOM 706 C C . LYS A 1 87 ? 1.323 -1.012 -11.620 1.00 91.25 87 LYS A C 1
ATOM 708 O O . LYS A 1 87 ? 0.165 -0.610 -11.502 1.00 91.25 87 LYS A O 1
ATOM 713 N N . ASN A 1 88 ? 1.685 -2.294 -11.576 1.00 93.81 88 ASN A N 1
ATOM 714 C CA . ASN A 1 88 ? 0.807 -3.418 -11.299 1.00 93.81 88 ASN A CA 1
ATOM 715 C C . ASN A 1 88 ? 1.246 -4.087 -9.991 1.00 93.81 88 ASN A C 1
ATOM 717 O O . ASN A 1 88 ? 2.399 -4.499 -9.868 1.00 93.81 88 ASN A O 1
ATOM 721 N N . GLN A 1 89 ? 0.349 -4.209 -9.014 1.00 94.75 89 GLN A N 1
ATOM 722 C CA . GLN A 1 89 ? 0.669 -4.845 -7.730 1.00 94.75 89 GLN A CA 1
ATOM 723 C C . GLN A 1 89 ? -0.555 -5.452 -7.055 1.00 94.75 89 GLN A C 1
ATOM 725 O O . GLN A 1 89 ? -1.640 -4.873 -7.120 1.00 94.75 89 GLN A O 1
ATOM 730 N N . THR A 1 90 ? -0.382 -6.592 -6.386 1.00 96.56 90 THR A N 1
ATOM 731 C CA . THR A 1 90 ? -1.437 -7.191 -5.559 1.00 96.56 90 THR A CA 1
ATOM 732 C C . THR A 1 90 ? -1.331 -6.728 -4.113 1.00 96.56 90 THR A C 1
ATOM 734 O O . THR A 1 90 ? -0.251 -6.410 -3.613 1.00 96.56 90 THR A O 1
ATOM 737 N N . TYR A 1 91 ? -2.476 -6.696 -3.438 1.00 97.31 91 TYR A N 1
ATOM 738 C CA . TYR A 1 91 ? -2.602 -6.454 -2.008 1.00 97.31 91 TYR A CA 1
ATOM 739 C C . TYR A 1 91 ? -3.539 -7.497 -1.410 1.00 97.31 91 TYR A C 1
ATOM 741 O O . TYR A 1 91 ? -4.678 -7.637 -1.853 1.00 97.31 91 TYR A O 1
ATOM 749 N N . LYS A 1 92 ? -3.070 -8.199 -0.380 1.00 96.88 92 LYS A N 1
ATOM 750 C CA . LYS A 1 92 ? -3.790 -9.261 0.320 1.00 96.88 92 LYS A CA 1
ATOM 751 C C . LYS A 1 92 ? -3.763 -9.017 1.822 1.00 96.88 92 LYS A C 1
ATOM 753 O O . LYS A 1 92 ? -2.696 -8.773 2.384 1.00 96.88 92 LYS A O 1
ATOM 758 N N . LEU A 1 93 ? -4.914 -9.115 2.483 1.00 96.06 93 LEU A N 1
ATOM 759 C CA . LEU A 1 93 ? -5.008 -9.020 3.942 1.00 96.06 93 LEU A CA 1
ATOM 760 C C . LEU A 1 93 ? -5.449 -10.359 4.533 1.00 96.06 93 LEU A C 1
ATOM 762 O O . LEU A 1 93 ? -6.556 -10.835 4.287 1.00 96.06 93 LEU A O 1
ATOM 766 N N . MET A 1 94 ? -4.579 -10.966 5.333 1.00 94.31 94 MET A N 1
ATOM 767 C CA . MET A 1 94 ? -4.830 -12.228 6.029 1.00 94.31 94 MET A CA 1
ATOM 768 C C . MET A 1 94 ? -4.917 -11.973 7.535 1.00 94.31 94 MET A C 1
ATOM 770 O O . MET A 1 94 ? -4.160 -11.175 8.078 1.00 94.31 94 MET A O 1
ATOM 774 N N . GLY A 1 95 ? -5.824 -12.652 8.227 1.00 90.00 95 GLY A N 1
ATOM 775 C CA . GLY A 1 95 ? -6.048 -12.490 9.663 1.00 90.00 95 GLY A CA 1
ATOM 776 C C . GLY A 1 95 ? -7.006 -13.559 10.176 1.00 90.00 95 GLY A C 1
ATOM 777 O O . GLY A 1 95 ? -7.684 -14.209 9.381 1.00 90.00 95 GLY A O 1
ATOM 778 N N . GLN A 1 96 ? -7.048 -13.764 11.492 1.00 86.75 96 GLN A N 1
ATOM 779 C CA . GLN A 1 96 ? -7.994 -14.708 12.102 1.00 86.75 96 GLN A CA 1
ATOM 780 C C . GLN A 1 96 ? -9.391 -14.090 12.263 1.00 86.75 96 GLN A C 1
ATOM 782 O O . GLN A 1 96 ? -10.401 -14.761 12.058 1.00 86.75 96 GLN A O 1
ATOM 787 N N . ASP A 1 97 ? -9.458 -12.797 12.583 1.00 89.69 97 ASP A N 1
ATOM 788 C CA . ASP A 1 97 ? -10.714 -12.083 12.786 1.00 89.69 97 ASP A CA 1
ATOM 789 C C . ASP A 1 97 ? -11.317 -11.604 11.454 1.00 89.69 97 ASP A C 1
ATOM 791 O O . ASP A 1 97 ? -10.676 -10.895 10.680 1.00 89.69 97 ASP A O 1
ATOM 795 N N . LYS A 1 98 ? -12.584 -11.943 11.192 1.00 87.75 98 LYS A N 1
ATOM 796 C CA . LYS A 1 98 ? -13.328 -11.532 9.983 1.00 87.75 98 LYS A CA 1
ATOM 797 C C . LYS A 1 98 ? -13.650 -10.031 9.927 1.00 87.75 98 LYS A C 1
ATOM 799 O O . LYS A 1 98 ? -13.996 -9.522 8.866 1.00 87.75 98 LYS A O 1
ATOM 804 N N . THR A 1 99 ? -13.574 -9.338 11.061 1.00 89.75 99 THR A N 1
ATOM 805 C CA . THR A 1 99 ? -13.845 -7.899 11.212 1.00 89.75 99 THR A CA 1
ATOM 806 C C . THR A 1 99 ? -12.591 -7.030 11.138 1.00 89.75 99 THR A C 1
ATOM 808 O O . THR A 1 99 ? -12.711 -5.805 11.138 1.00 89.75 99 THR A O 1
ATOM 811 N N . LEU A 1 100 ? -11.401 -7.640 11.058 1.00 92.94 100 LEU A N 1
ATOM 812 C CA . LEU A 1 100 ? -10.165 -6.933 10.737 1.00 92.94 100 LEU A CA 1
ATOM 813 C C . LEU A 1 100 ? -10.303 -6.295 9.346 1.00 92.94 100 LEU A C 1
ATOM 815 O O . LEU A 1 100 ? -10.636 -6.953 8.355 1.00 92.94 100 LEU A O 1
ATOM 819 N N . GLY A 1 101 ? -10.010 -5.001 9.281 1.00 94.69 101 GLY A N 1
ATOM 820 C CA . GLY A 1 101 ? -10.025 -4.246 8.042 1.00 94.69 101 GLY A CA 1
ATOM 821 C C . GLY A 1 101 ? -9.359 -2.891 8.202 1.00 94.69 101 GLY A C 1
ATOM 822 O O . GLY A 1 101 ? -9.307 -2.322 9.291 1.00 94.69 101 GLY A O 1
ATOM 823 N N . LEU A 1 102 ? -8.801 -2.385 7.109 1.00 95.94 102 LEU A N 1
ATOM 824 C CA . LEU A 1 102 ? -8.002 -1.167 7.107 1.00 95.94 102 LEU A CA 1
ATOM 825 C C . LEU A 1 102 ? -8.018 -0.498 5.733 1.00 95.94 102 LEU A C 1
ATOM 827 O O . LEU A 1 102 ? -8.123 -1.159 4.699 1.00 95.94 102 LEU A O 1
ATOM 831 N N . THR A 1 103 ? -7.893 0.824 5.729 1.00 97.56 103 THR A N 1
ATOM 832 C CA . THR A 1 103 ? -7.723 1.612 4.508 1.00 97.56 103 THR A CA 1
ATOM 833 C C . THR A 1 103 ? -6.233 1.794 4.230 1.00 97.56 103 THR A C 1
ATOM 835 O O . THR A 1 103 ? -5.523 2.372 5.051 1.00 97.56 103 THR A O 1
ATOM 838 N N . ILE A 1 104 ? -5.757 1.333 3.076 1.00 97.50 104 ILE A N 1
ATOM 839 C CA . ILE A 1 104 ? -4.414 1.625 2.563 1.00 97.50 104 ILE A CA 1
ATOM 840 C C . ILE A 1 104 ? -4.450 2.939 1.779 1.00 97.50 104 ILE A C 1
ATOM 842 O O . ILE A 1 104 ? -5.408 3.216 1.054 1.00 97.50 104 ILE A O 1
ATOM 846 N N . ARG A 1 105 ? -3.382 3.732 1.894 1.00 97.44 105 ARG A N 1
ATOM 847 C CA . ARG A 1 105 ? -3.139 4.956 1.124 1.00 97.44 105 ARG A CA 1
ATOM 848 C C . ARG A 1 105 ? -1.761 4.870 0.473 1.00 97.44 105 ARG A C 1
ATOM 850 O O . ARG A 1 105 ? -0.771 4.662 1.170 1.00 97.44 105 ARG A O 1
ATOM 857 N N . ILE A 1 106 ? -1.694 5.035 -0.847 1.00 96.00 106 ILE A N 1
ATOM 858 C CA . ILE A 1 106 ? -0.444 5.010 -1.622 1.00 96.00 106 ILE A CA 1
ATOM 859 C C . ILE A 1 106 ? -0.348 6.298 -2.431 1.00 96.00 106 ILE A C 1
ATOM 861 O O . ILE A 1 106 ? -1.218 6.569 -3.259 1.00 96.00 106 ILE A O 1
ATOM 865 N N . ALA A 1 107 ? 0.718 7.069 -2.222 1.00 93.69 107 ALA A N 1
ATOM 866 C CA . ALA A 1 107 ? 1.063 8.192 -3.088 1.00 93.69 107 ALA A CA 1
ATOM 867 C C . ALA A 1 107 ? 1.883 7.693 -4.288 1.00 93.69 107 ALA A C 1
ATOM 869 O O . ALA A 1 107 ? 2.893 7.011 -4.111 1.00 93.69 107 ALA A O 1
ATOM 870 N N . TYR A 1 108 ? 1.463 8.044 -5.503 1.00 91.75 108 TYR A N 1
ATOM 871 C CA . TYR A 1 108 ? 2.207 7.770 -6.732 1.00 91.75 108 TYR A CA 1
ATOM 872 C C . TYR A 1 108 ? 2.891 9.053 -7.231 1.00 91.75 108 TYR A C 1
ATOM 874 O O . TYR A 1 108 ? 2.282 10.120 -7.187 1.00 91.75 108 TYR A O 1
ATOM 882 N N . PRO A 1 109 ? 4.123 8.981 -7.767 1.00 89.00 109 PRO A N 1
ATOM 883 C CA . PRO A 1 109 ? 4.780 10.147 -8.366 1.00 89.00 109 PRO A CA 1
ATOM 884 C C . PRO A 1 109 ? 4.137 10.561 -9.704 1.00 89.00 109 PRO A C 1
ATOM 886 O O . PRO A 1 109 ? 4.255 11.706 -10.126 1.00 89.00 109 PRO A O 1
ATOM 889 N N . SER A 1 110 ? 3.448 9.636 -10.377 1.00 85.31 110 SER A N 1
ATOM 890 C CA . SER A 1 110 ? 2.763 9.845 -11.655 1.00 85.31 110 SER A CA 1
ATOM 891 C C . SER A 1 110 ? 1.337 10.377 -11.478 1.00 85.31 110 SER A C 1
ATOM 893 O O . SER A 1 110 ? 0.587 9.815 -10.679 1.00 85.31 110 SER A O 1
ATOM 895 N N . ALA A 1 111 ? 0.912 11.304 -12.344 1.00 82.19 111 ALA A N 1
ATOM 896 C CA . ALA A 1 111 ? -0.495 11.714 -12.491 1.00 82.19 111 ALA A CA 1
ATOM 897 C C . ALA A 1 111 ? -1.412 10.640 -13.128 1.00 82.19 111 ALA A C 1
ATOM 899 O O . ALA A 1 111 ? -2.619 10.830 -13.262 1.00 82.19 111 ALA A O 1
ATOM 900 N N . GLU A 1 112 ? -0.841 9.505 -13.541 1.00 88.00 112 GLU A N 1
ATOM 901 C CA . GLU A 1 112 ? -1.569 8.350 -14.067 1.00 88.00 112 GLU A CA 1
ATOM 902 C C . GLU A 1 112 ? -2.511 7.771 -12.998 1.00 88.00 112 GLU A C 1
ATOM 904 O O . GLU A 1 112 ? -2.068 7.213 -11.986 1.00 88.00 112 GLU A O 1
ATOM 909 N N . SER A 1 113 ? -3.820 7.899 -13.237 1.00 87.50 113 SER A N 1
ATOM 910 C CA . SER A 1 113 ? -4.841 7.365 -12.335 1.00 87.50 113 SER A CA 1
ATOM 911 C C . SER A 1 113 ? -4.770 5.838 -12.233 1.00 87.50 113 SER A C 1
ATOM 913 O O . SER A 1 113 ? -4.394 5.143 -13.179 1.00 87.50 113 SER A O 1
ATOM 915 N N . ARG A 1 114 ? -5.122 5.304 -11.062 1.00 91.69 114 ARG A N 1
ATOM 916 C CA . ARG A 1 114 ? -5.062 3.866 -10.763 1.00 91.69 114 ARG A CA 1
ATOM 917 C C . ARG A 1 114 ? -6.465 3.279 -10.647 1.00 91.69 114 ARG A C 1
ATOM 919 O O . ARG A 1 114 ? -7.382 3.952 -10.185 1.00 91.69 114 ARG A O 1
ATOM 926 N N . GLN A 1 115 ? -6.614 2.023 -11.043 1.00 92.12 115 GLN A N 1
ATOM 927 C CA . GLN A 1 115 ? -7.832 1.225 -10.907 1.00 92.12 115 GLN A CA 1
ATOM 928 C C . GLN A 1 115 ? -7.556 -0.021 -10.072 1.00 92.12 115 GLN A C 1
ATOM 930 O O . GLN A 1 115 ? -6.414 -0.473 -9.976 1.00 92.12 115 GLN A O 1
ATOM 935 N N . ILE A 1 116 ? -8.616 -0.580 -9.491 1.00 95.56 116 ILE A N 1
ATOM 936 C CA . ILE A 1 116 ? -8.550 -1.788 -8.673 1.00 95.56 116 ILE A CA 1
ATOM 937 C C . ILE A 1 116 ? -9.386 -2.885 -9.318 1.00 95.56 116 ILE A C 1
ATOM 939 O O . ILE A 1 116 ? -10.527 -2.654 -9.722 1.00 95.56 116 ILE A O 1
ATOM 943 N N . LYS A 1 117 ? -8.807 -4.081 -9.391 1.00 95.38 117 LYS A N 1
ATOM 944 C CA . LYS A 1 117 ? -9.496 -5.327 -9.701 1.00 95.38 117 LYS A CA 1
ATOM 945 C C . LYS A 1 117 ? -9.626 -6.201 -8.463 1.00 95.38 117 LYS A C 1
ATOM 947 O O . LYS A 1 117 ? -8.724 -6.222 -7.627 1.00 95.38 117 LYS A O 1
ATOM 952 N N . LYS A 1 118 ? -10.703 -6.973 -8.396 1.00 94.44 118 LYS A N 1
ATOM 953 C CA . LYS A 1 118 ? -10.902 -8.074 -7.450 1.00 94.44 118 LYS A CA 1
ATOM 954 C C . LYS A 1 118 ? -11.496 -9.240 -8.228 1.00 94.44 118 LYS A C 1
ATOM 956 O O . LYS A 1 118 ? -12.392 -9.024 -9.033 1.00 94.44 118 LYS A O 1
ATOM 961 N N . ASP A 1 119 ? -10.961 -10.442 -8.039 1.00 90.81 119 ASP A N 1
ATOM 962 C CA . ASP A 1 119 ? -11.435 -11.664 -8.712 1.00 90.81 119 ASP A CA 1
ATOM 963 C C . ASP A 1 119 ? -11.513 -11.545 -10.261 1.00 90.81 119 ASP A C 1
ATOM 965 O O . ASP A 1 119 ? -12.299 -12.215 -10.920 1.00 90.81 119 ASP A O 1
ATOM 969 N N . GLY A 1 120 ? -10.676 -10.678 -10.856 1.00 88.44 120 GLY A N 1
ATOM 970 C CA . GLY A 1 120 ? -10.637 -10.372 -12.296 1.00 88.44 120 GLY A CA 1
ATOM 971 C C . GLY A 1 120 ? -11.478 -9.162 -12.733 1.00 88.44 120 GLY A C 1
ATOM 972 O O . GLY A 1 120 ? -11.135 -8.517 -13.729 1.00 88.44 120 GLY A O 1
ATOM 973 N N . GLU A 1 121 ? -12.509 -8.798 -11.971 1.00 92.62 121 GLU A N 1
ATOM 974 C CA . GLU A 1 121 ? -13.435 -7.702 -12.280 1.00 92.62 121 GLU A CA 1
ATOM 975 C C . GLU A 1 121 ? -12.938 -6.349 -11.756 1.00 92.62 121 GLU A C 1
ATOM 977 O O . GLU A 1 121 ? -12.284 -6.269 -10.716 1.00 92.62 121 GLU A O 1
ATOM 982 N N . TYR A 1 122 ? -13.251 -5.260 -12.466 1.00 93.12 122 TYR A N 1
ATOM 983 C CA . TYR A 1 122 ? -12.919 -3.900 -12.031 1.00 93.12 122 TYR A CA 1
ATOM 984 C C . TYR A 1 122 ? -13.911 -3.397 -10.981 1.00 93.12 122 TYR A C 1
ATOM 986 O O . TYR A 1 122 ? -15.113 -3.344 -11.235 1.00 93.12 122 TYR A O 1
ATOM 994 N N . ILE A 1 123 ? -13.401 -2.922 -9.845 1.00 94.69 123 ILE A N 1
ATOM 995 C CA . ILE A 1 123 ? -14.222 -2.252 -8.837 1.00 94.69 123 ILE A CA 1
ATOM 996 C C . ILE A 1 123 ? -14.288 -0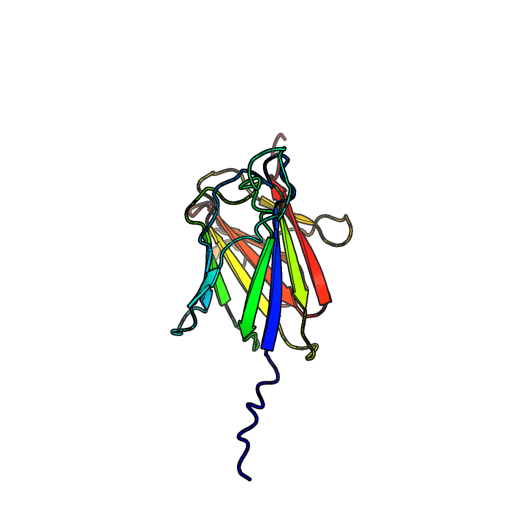.751 -9.161 1.00 94.69 123 ILE A C 1
ATOM 998 O O . ILE A 1 123 ? -13.240 -0.092 -9.187 1.00 94.69 123 ILE A O 1
ATOM 1002 N N . PRO A 1 124 ? -15.488 -0.177 -9.385 1.00 92.75 124 PRO A N 1
ATOM 1003 C CA . PRO A 1 124 ? -15.631 1.253 -9.626 1.00 92.75 124 PRO A CA 1
ATOM 1004 C C . PRO A 1 124 ? -15.202 2.067 -8.400 1.00 92.75 124 PRO A C 1
ATOM 1006 O O . PRO A 1 124 ? -15.339 1.634 -7.256 1.00 92.75 124 PRO A O 1
ATOM 1009 N N . MET A 1 125 ? -14.697 3.275 -8.651 1.00 93.19 125 MET A N 1
ATOM 1010 C CA . MET A 1 125 ? -14.426 4.247 -7.592 1.00 93.19 125 MET A CA 1
ATOM 1011 C C . MET A 1 125 ? -15.728 4.651 -6.890 1.00 93.19 125 MET A C 1
ATOM 1013 O O . MET A 1 125 ? -16.810 4.599 -7.483 1.00 93.19 125 MET A O 1
ATOM 1017 N N . ASN A 1 126 ? -15.616 5.106 -5.642 1.00 94.06 126 ASN A N 1
ATOM 1018 C CA . ASN A 1 126 ? -16.722 5.746 -4.933 1.00 94.06 126 ASN A CA 1
ATOM 1019 C C . ASN A 1 126 ? -17.330 6.894 -5.757 1.00 94.06 126 ASN A C 1
ATOM 1021 O O . ASN A 1 126 ? -16.642 7.528 -6.552 1.00 94.06 126 ASN A O 1
ATOM 1025 N N . GLN A 1 127 ? -18.621 7.177 -5.556 1.00 91.38 127 GLN A N 1
ATOM 1026 C CA . GLN A 1 127 ? -19.315 8.259 -6.264 1.00 91.38 127 GLN A CA 1
ATOM 1027 C C . GLN A 1 127 ? -18.622 9.614 -6.060 1.00 91.38 127 GLN A C 1
ATOM 1029 O O . GLN A 1 127 ? -18.033 9.870 -5.007 1.00 91.38 127 GLN A O 1
ATOM 1034 N N . TRP A 1 128 ? -18.701 10.472 -7.078 1.00 89.81 128 TRP A N 1
ATOM 1035 C CA . TRP A 1 128 ? -18.242 11.854 -6.986 1.00 89.81 128 TRP A CA 1
ATOM 1036 C C . TRP A 1 128 ? -19.064 12.624 -5.947 1.00 89.81 128 TRP A C 1
ATOM 1038 O O . TRP A 1 128 ? -20.280 12.465 -5.866 1.00 89.81 128 TRP A O 1
ATOM 1048 N N . ASP A 1 129 ? -18.383 13.443 -5.159 1.00 90.31 129 ASP A N 1
ATOM 1049 C CA . ASP A 1 129 ? -18.944 14.329 -4.152 1.00 90.31 129 ASP A CA 1
ATOM 1050 C C . ASP A 1 129 ? -18.595 15.772 -4.531 1.00 90.31 129 ASP A C 1
ATOM 1052 O O . ASP A 1 129 ? -17.433 16.187 -4.496 1.00 90.31 129 ASP A O 1
ATOM 1056 N N . GLU A 1 130 ? -19.617 16.537 -4.914 1.00 87.44 130 GLU A N 1
ATOM 1057 C CA . GLU A 1 130 ? -19.477 17.934 -5.327 1.00 87.44 130 GLU A CA 1
ATOM 1058 C C . GLU A 1 130 ? -18.956 18.824 -4.191 1.00 87.44 130 GLU A C 1
ATOM 1060 O O . GLU A 1 130 ? -18.195 19.756 -4.451 1.00 87.44 130 GLU A O 1
ATOM 1065 N N . GLY A 1 131 ? -19.291 18.504 -2.934 1.00 85.94 131 GLY A N 1
ATOM 1066 C CA . GLY A 1 131 ? -18.882 19.286 -1.766 1.00 85.94 131 GLY A CA 1
ATOM 1067 C C . GLY A 1 131 ? -17.386 19.190 -1.462 1.00 85.94 131 GLY A C 1
ATOM 1068 O O . GLY A 1 131 ? -16.792 20.161 -0.996 1.00 85.94 131 GLY A O 1
ATOM 1069 N N . SER A 1 132 ? -16.756 18.049 -1.760 1.00 81.19 132 SER A N 1
ATOM 1070 C CA . SER A 1 132 ? -15.300 17.870 -1.644 1.00 81.19 132 SER A CA 1
ATOM 1071 C C . SER A 1 132 ? -14.546 17.983 -2.975 1.00 81.19 132 SER A C 1
ATOM 1073 O O . SER A 1 132 ? -13.319 17.864 -2.979 1.00 81.19 132 SER A O 1
ATOM 1075 N N . GLN A 1 133 ? -15.258 18.224 -4.087 1.00 85.00 133 GLN A N 1
ATOM 1076 C CA . GLN A 1 133 ? -14.729 18.237 -5.460 1.00 85.00 133 GLN A CA 1
ATOM 1077 C C . GLN A 1 133 ? -13.836 17.017 -5.750 1.00 85.00 133 GLN A C 1
ATOM 1079 O O . GLN A 1 133 ? -12.739 17.125 -6.309 1.00 85.00 133 GLN A O 1
ATOM 1084 N N . ASN A 1 134 ? -14.270 15.843 -5.287 1.00 87.19 134 ASN A N 1
ATOM 1085 C CA . ASN A 1 134 ? -13.484 14.618 -5.354 1.00 87.19 134 ASN A CA 1
ATOM 1086 C C . ASN A 1 134 ? -14.369 13.370 -5.303 1.00 87.19 134 ASN A C 1
ATOM 1088 O O . ASN A 1 134 ? -15.576 13.436 -5.099 1.00 87.19 134 ASN A O 1
ATOM 1092 N N . TYR A 1 135 ? -13.752 12.198 -5.415 1.00 89.44 135 TYR A N 1
ATOM 1093 C CA . TYR A 1 135 ? -14.423 10.943 -5.106 1.00 89.44 135 TYR A CA 1
ATOM 1094 C C . TYR A 1 135 ? -14.653 10.795 -3.591 1.00 89.44 135 TYR A C 1
ATOM 1096 O O . TYR A 1 135 ? -13.748 11.005 -2.767 1.00 89.44 135 TYR A O 1
ATOM 1104 N N . GLY A 1 136 ? -15.876 10.404 -3.227 1.00 91.50 136 GLY A N 1
ATOM 1105 C CA . GLY A 1 136 ? -16.344 10.334 -1.846 1.00 91.50 136 GLY A CA 1
ATOM 1106 C C . GLY A 1 136 ? -15.494 9.413 -0.954 1.00 91.50 136 GLY A C 1
ATOM 1107 O O . GLY A 1 136 ? -14.942 8.414 -1.428 1.00 91.50 136 GLY A O 1
ATOM 1108 N N . PRO A 1 137 ? -15.369 9.725 0.350 1.00 93.06 137 PRO A N 1
ATOM 1109 C CA . PRO A 1 137 ? -14.449 9.046 1.261 1.00 93.06 137 PRO A CA 1
ATOM 1110 C C . PRO A 1 137 ? -14.739 7.551 1.410 1.00 93.06 137 PRO A C 1
ATOM 1112 O O . PRO A 1 137 ? -15.884 7.120 1.289 1.00 93.06 137 PRO A O 1
ATOM 1115 N N . ILE A 1 138 ? -13.691 6.782 1.717 1.00 94.62 138 ILE A N 1
ATOM 1116 C CA . ILE A 1 138 ? -13.771 5.342 1.988 1.00 94.62 138 ILE A CA 1
ATOM 1117 C C . ILE A 1 138 ? -14.589 5.099 3.265 1.00 94.62 138 ILE A C 1
ATOM 1119 O O . ILE A 1 138 ? -14.190 5.505 4.355 1.00 94.62 138 ILE A O 1
ATOM 1123 N N . LYS A 1 139 ? -15.730 4.420 3.132 1.00 93.31 139 LYS A N 1
ATOM 1124 C CA . LYS A 1 139 ? -16.688 4.101 4.206 1.00 93.31 139 LYS A CA 1
ATOM 1125 C C . LYS A 1 139 ? -16.444 2.725 4.838 1.00 93.31 139 LYS A C 1
ATOM 1127 O O . LYS A 1 139 ? -17.151 2.366 5.783 1.00 93.31 139 LYS A O 1
ATOM 1132 N N . GLN A 1 140 ? -15.458 1.976 4.336 1.00 93.12 140 GLN A N 1
ATOM 1133 C CA . GLN A 1 140 ? -15.076 0.631 4.784 1.00 93.12 140 GLN A CA 1
ATOM 1134 C C . GLN A 1 140 ? -16.244 -0.369 4.695 1.00 93.12 140 GLN A C 1
ATOM 1136 O O . GLN A 1 140 ? -16.534 -1.106 5.640 1.00 93.12 140 GLN A O 1
ATOM 1141 N N . ARG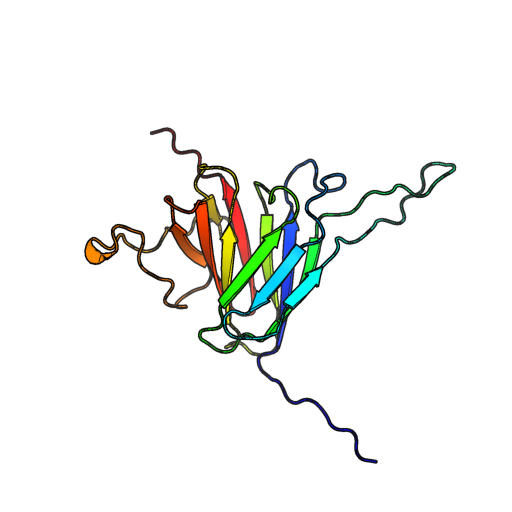 A 1 141 ? -16.971 -0.347 3.569 1.00 90.75 141 ARG A N 1
ATOM 1142 C CA . ARG A 1 141 ? -18.200 -1.134 3.356 1.00 90.75 141 ARG A CA 1
ATOM 1143 C C . ARG A 1 141 ? -17.949 -2.506 2.738 1.00 90.75 141 ARG A C 1
ATOM 1145 O O . ARG A 1 141 ? -18.576 -3.476 3.149 1.00 90.75 141 ARG A O 1
ATOM 1152 N N . PHE A 1 142 ? -17.067 -2.583 1.748 1.00 93.62 142 PHE A N 1
ATOM 1153 C CA . PHE A 1 142 ? -16.775 -3.799 0.987 1.00 93.62 142 PHE A CA 1
ATOM 1154 C C . PHE A 1 142 ? -15.321 -3.773 0.509 1.00 93.62 142 PHE A C 1
ATOM 1156 O O . PHE A 1 142 ? -14.756 -2.699 0.306 1.00 93.62 142 PHE A O 1
ATOM 1163 N N . CYS A 1 143 ? -14.688 -4.936 0.347 1.00 94.75 143 CYS A N 1
ATOM 1164 C CA . CYS A 1 143 ? -13.283 -4.953 -0.052 1.00 94.75 143 CYS A CA 1
ATOM 1165 C C . CYS A 1 143 ? -13.069 -4.375 -1.452 1.00 94.75 143 CYS A C 1
ATOM 1167 O O . CYS A 1 143 ? -13.815 -4.693 -2.376 1.00 94.75 143 CYS A O 1
ATOM 1169 N N . GLY A 1 144 ? -12.016 -3.573 -1.600 1.00 94.31 144 GLY A N 1
ATOM 1170 C CA . GLY A 1 144 ? -11.683 -2.886 -2.838 1.00 94.31 144 GLY A CA 1
ATOM 1171 C C . GLY A 1 144 ? -12.495 -1.614 -3.069 1.00 94.31 144 GLY A C 1
ATOM 1172 O O . GLY A 1 144 ? -12.279 -0.967 -4.092 1.00 94.31 144 GLY A O 1
ATOM 1173 N N . GLU A 1 145 ? -13.367 -1.207 -2.131 1.00 96.31 145 GLU A N 1
ATOM 117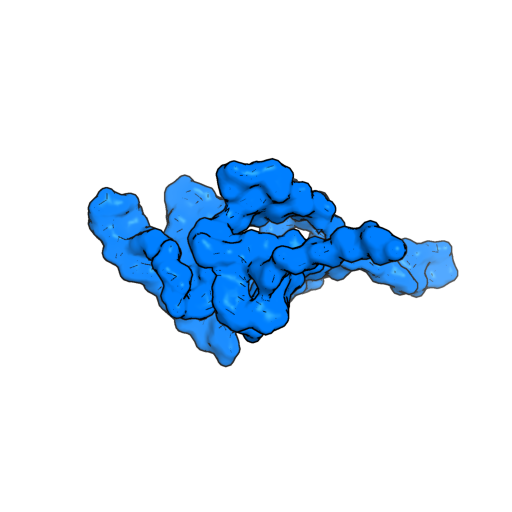4 C CA . GLU A 1 145 ? -13.900 0.162 -2.077 1.00 96.31 145 GLU A CA 1
ATOM 1175 C C . GLU A 1 145 ? -12.725 1.141 -2.180 1.00 96.31 145 GLU A C 1
ATOM 1177 O O . GLU A 1 145 ? -11.798 1.075 -1.367 1.00 96.31 145 GLU A O 1
ATOM 1182 N N . ASN A 1 146 ? -12.725 2.000 -3.204 1.00 96.31 146 ASN A N 1
ATOM 1183 C CA . ASN A 1 146 ? -11.549 2.779 -3.578 1.00 96.31 146 ASN A CA 1
ATOM 1184 C C . ASN A 1 146 ? -11.879 4.182 -4.097 1.00 96.31 146 ASN A C 1
ATOM 1186 O O . ASN A 1 146 ? -12.994 4.469 -4.537 1.00 96.31 146 ASN A O 1
ATOM 1190 N N . ARG A 1 147 ? -10.872 5.057 -4.052 1.00 94.62 147 ARG A N 1
ATOM 1191 C CA . ARG A 1 147 ? -10.894 6.386 -4.666 1.00 94.62 147 ARG A CA 1
ATOM 1192 C C . ARG A 1 147 ? -9.492 6.842 -5.055 1.00 94.62 147 ARG A C 1
ATOM 1194 O O . ARG A 1 147 ? -8.523 6.534 -4.362 1.00 94.62 147 ARG A O 1
ATOM 1201 N N . TYR A 1 148 ? -9.390 7.626 -6.125 1.00 92.75 148 TYR A N 1
ATOM 1202 C CA . TYR A 1 148 ? -8.135 8.244 -6.556 1.00 92.75 148 TYR A CA 1
ATOM 1203 C C . TYR A 1 148 ? -8.198 9.769 -6.414 1.00 92.75 148 TYR A C 1
ATOM 1205 O O . TYR A 1 148 ? -8.970 10.440 -7.095 1.00 92.75 148 TYR A O 1
ATOM 1213 N N . ILE A 1 149 ? -7.373 10.323 -5.527 1.00 91.88 149 ILE A N 1
ATOM 1214 C CA . ILE A 1 149 ? -7.301 11.755 -5.226 1.00 91.88 149 ILE A CA 1
ATOM 1215 C C . ILE A 1 149 ? -6.339 12.411 -6.223 1.00 91.88 149 ILE A C 1
ATOM 1217 O O . ILE A 1 149 ? -5.145 12.541 -5.946 1.00 91.88 149 ILE A O 1
ATOM 1221 N N . GLY A 1 150 ? -6.867 12.836 -7.376 1.00 85.88 150 GLY A N 1
ATOM 1222 C CA . GLY A 1 150 ? -6.071 13.345 -8.503 1.00 85.88 150 GLY A CA 1
ATOM 1223 C C . GLY A 1 150 ? -5.100 14.478 -8.150 1.00 85.88 150 GLY A C 1
ATOM 1224 O O . GLY A 1 150 ? -3.941 14.424 -8.527 1.00 85.88 150 GLY A O 1
ATOM 1225 N N . VAL A 1 151 ? -5.513 15.452 -7.331 1.00 84.88 151 VAL A N 1
ATOM 1226 C CA . VAL A 1 151 ? -4.659 16.599 -6.937 1.00 84.88 151 VAL A CA 1
ATOM 1227 C C . VAL A 1 151 ? -3.401 16.179 -6.155 1.00 84.88 151 VAL A C 1
ATOM 1229 O O . VAL A 1 151 ? -2.415 16.909 -6.131 1.00 84.88 151 VAL A O 1
ATOM 1232 N N . LYS A 1 152 ? -3.421 15.013 -5.493 1.00 88.81 152 LYS A N 1
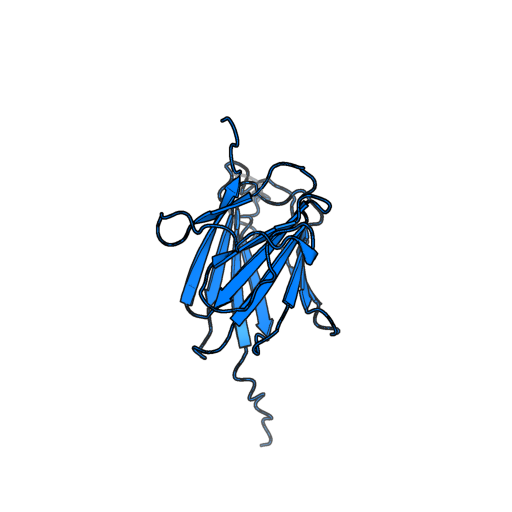ATOM 1233 C CA . LYS A 1 152 ? -2.307 14.512 -4.665 1.00 88.81 152 LYS A CA 1
ATOM 1234 C C . LYS A 1 152 ? -1.688 13.215 -5.201 1.00 88.81 152 LYS A C 1
ATOM 1236 O O . LYS A 1 152 ? -0.775 12.694 -4.570 1.00 88.81 152 LYS A O 1
ATOM 1241 N N . ASN A 1 153 ? -2.202 12.677 -6.309 1.00 92.12 153 ASN A N 1
ATOM 1242 C CA . ASN A 1 153 ? -1.867 11.357 -6.853 1.00 92.12 153 ASN A CA 1
ATOM 1243 C C . ASN A 1 153 ? -1.942 10.213 -5.816 1.00 92.12 153 ASN A C 1
ATOM 1245 O O . ASN A 1 153 ? -1.143 9.274 -5.849 1.00 92.12 153 ASN A O 1
ATOM 1249 N N . ILE A 1 154 ? -2.896 10.287 -4.877 1.00 94.19 154 ILE A N 1
ATOM 1250 C CA . ILE A 1 154 ? -3.082 9.268 -3.830 1.00 94.19 154 ILE A CA 1
ATOM 1251 C C . ILE A 1 154 ? -4.204 8.313 -4.234 1.00 94.19 154 ILE A C 1
ATOM 1253 O O . ILE A 1 154 ? -5.346 8.738 -4.404 1.00 94.19 154 ILE A O 1
ATOM 1257 N N . LEU A 1 155 ? -3.898 7.019 -4.317 1.00 95.56 155 LEU A N 1
ATOM 1258 C CA . LEU A 1 155 ? -4.912 5.966 -4.320 1.00 95.56 155 LEU A CA 1
ATOM 1259 C C . LEU A 1 155 ? -5.219 5.573 -2.872 1.00 95.56 155 LEU A C 1
ATOM 1261 O O . LEU A 1 155 ? -4.306 5.231 -2.119 1.00 95.56 155 LEU A O 1
ATOM 1265 N N . GLU A 1 156 ? -6.494 5.585 -2.499 1.00 96.69 156 GLU A N 1
ATOM 1266 C CA . GLU A 1 156 ? -6.976 5.070 -1.216 1.00 96.69 156 GLU A CA 1
ATOM 1267 C C . GLU A 1 156 ? -7.924 3.895 -1.461 1.00 96.69 156 GLU A C 1
ATOM 1269 O O . GLU A 1 156 ? -8.785 3.974 -2.339 1.00 96.69 156 GLU A O 1
ATOM 1274 N N . PHE A 1 157 ? -7.783 2.812 -0.694 1.00 97.25 157 PHE A N 1
ATOM 1275 C CA . PHE A 1 157 ? -8.639 1.631 -0.827 1.00 97.25 157 PHE A CA 1
ATOM 1276 C C . PHE A 1 157 ? -8.786 0.840 0.469 1.00 97.25 157 PHE A C 1
ATOM 1278 O O . PHE A 1 157 ? -7.887 0.823 1.306 1.00 97.25 157 PHE A O 1
ATOM 1285 N N . TYR A 1 158 ? -9.921 0.163 0.627 1.00 97.50 158 TYR A N 1
ATOM 1286 C CA . TYR A 1 158 ? -10.219 -0.671 1.788 1.00 97.50 158 TYR A CA 1
ATOM 1287 C C . TYR A 1 158 ? -9.905 -2.153 1.550 1.00 97.50 158 TYR A C 1
ATOM 1289 O O . TYR A 1 158 ? -10.316 -2.733 0.544 1.00 97.50 158 TYR A O 1
ATOM 1297 N N . LEU A 1 159 ? -9.241 -2.779 2.523 1.00 96.50 159 LEU A N 1
ATOM 1298 C CA . LEU A 1 159 ? -9.055 -4.226 2.625 1.00 96.50 159 LEU A CA 1
ATOM 1299 C C . LEU A 1 159 ? -9.757 -4.758 3.875 1.00 96.50 159 LEU A C 1
ATOM 1301 O O . LEU A 1 159 ? -9.699 -4.133 4.933 1.00 96.50 159 LEU A O 1
ATOM 1305 N N . ASN A 1 160 ? -10.339 -5.952 3.775 1.00 95.12 160 ASN A N 1
ATOM 1306 C CA . ASN A 1 160 ? -10.780 -6.758 4.915 1.00 95.12 160 ASN A CA 1
ATOM 1307 C C . ASN A 1 160 ? -10.169 -8.171 4.851 1.00 95.12 160 ASN A C 1
ATOM 1309 O O . ASN A 1 160 ? -9.566 -8.558 3.847 1.00 95.12 160 ASN A O 1
ATOM 1313 N N . THR A 1 161 ? -10.290 -8.929 5.940 1.00 94.31 161 THR A N 1
ATOM 1314 C CA . THR A 1 161 ? -9.737 -10.288 6.057 1.00 94.31 161 THR A CA 1
ATOM 1315 C C . THR A 1 161 ? -10.156 -11.225 4.928 1.00 94.31 161 THR A C 1
ATOM 1317 O O . THR A 1 161 ? -11.339 -11.379 4.630 1.00 94.31 161 THR A O 1
ATOM 1320 N N . GLY A 1 162 ? -9.171 -11.917 4.355 1.00 92.38 162 GLY A N 1
ATOM 1321 C CA . GLY A 1 162 ? -9.358 -12.889 3.279 1.00 92.38 162 GLY A CA 1
ATOM 1322 C C . GLY A 1 162 ? -9.455 -12.257 1.892 1.00 92.38 162 GLY A C 1
ATOM 1323 O O . GLY A 1 162 ? -9.549 -12.987 0.910 1.00 92.38 162 GLY A O 1
ATOM 1324 N N . CYS A 1 163 ? -9.412 -10.927 1.789 1.00 92.94 163 CYS A N 1
ATOM 1325 C CA . CYS A 1 163 ? -9.470 -10.250 0.508 1.00 92.94 163 CYS A CA 1
ATOM 1326 C C . CYS A 1 163 ? -8.099 -10.126 -0.163 1.00 92.94 163 CYS A C 1
ATOM 1328 O O . CYS A 1 163 ? -7.083 -9.865 0.488 1.00 92.94 163 CYS A O 1
ATOM 1330 N N . GLU A 1 164 ? -8.119 -10.248 -1.486 1.00 96.31 164 GLU A N 1
ATOM 1331 C CA . GLU A 1 164 ? -7.015 -9.991 -2.396 1.00 96.31 164 GLU A CA 1
ATOM 1332 C C . GLU A 1 164 ? -7.513 -9.082 -3.525 1.00 96.31 164 GLU A C 1
ATOM 1334 O O . GLU A 1 164 ? -8.606 -9.284 -4.055 1.00 96.31 164 GLU A O 1
ATOM 1339 N N . ILE A 1 165 ? -6.733 -8.059 -3.863 1.00 97.00 165 ILE A N 1
ATOM 1340 C CA . ILE A 1 165 ? -7.016 -7.126 -4.957 1.00 97.00 165 ILE A CA 1
ATOM 1341 C C . ILE A 1 165 ? -5.760 -6.910 -5.798 1.00 97.00 165 ILE A C 1
ATOM 1343 O O . ILE A 1 165 ? -4.644 -7.052 -5.293 1.00 97.00 165 ILE A O 1
ATOM 1347 N N . THR A 1 166 ? -5.937 -6.460 -7.037 1.00 97.06 166 THR A N 1
ATOM 1348 C CA . THR A 1 166 ? -4.840 -6.043 -7.918 1.00 97.06 166 THR A CA 1
ATOM 1349 C C . THR A 1 166 ? -5.026 -4.595 -8.345 1.00 97.06 166 THR A C 1
ATOM 1351 O O . THR A 1 166 ? -6.071 -4.216 -8.868 1.00 97.06 166 THR A O 1
ATOM 1354 N N . ILE A 1 167 ? -4.003 -3.775 -8.136 1.00 95.62 167 ILE A N 1
ATOM 1355 C CA . ILE A 1 167 ? -3.942 -2.388 -8.593 1.00 95.62 167 ILE A CA 1
ATOM 1356 C C . ILE A 1 167 ? -3.296 -2.365 -9.977 1.00 95.62 167 ILE A C 1
ATOM 1358 O O . ILE A 1 167 ? -2.283 -3.029 -10.191 1.00 95.62 167 ILE A O 1
ATOM 1362 N N . HIS A 1 168 ? -3.860 -1.573 -10.886 1.00 93.06 168 HIS A N 1
ATOM 1363 C CA . HIS A 1 168 ? -3.362 -1.367 -12.245 1.00 93.06 168 HIS A CA 1
ATOM 1364 C C . HIS A 1 168 ? -3.395 0.123 -12.637 1.00 93.06 168 HIS A C 1
ATOM 1366 O O . HIS A 1 168 ? -4.148 0.904 -12.040 1.00 93.06 168 HIS A O 1
ATOM 1372 N N . PRO A 1 169 ? -2.633 0.548 -13.663 1.00 92.00 169 PRO A N 1
ATOM 1373 C CA . PRO A 1 169 ? -2.886 1.811 -14.353 1.00 92.00 169 PRO A CA 1
ATOM 1374 C C . PRO A 1 169 ? -4.282 1.825 -14.985 1.00 92.00 169 PRO A C 1
ATOM 1376 O O . PRO A 1 169 ? -4.709 0.832 -15.574 1.00 92.00 169 PRO A O 1
ATOM 1379 N N . ARG A 1 170 ? -4.973 2.965 -14.922 1.00 87.06 170 ARG A N 1
ATOM 1380 C CA . ARG A 1 170 ? -6.171 3.225 -15.725 1.00 87.06 170 ARG A CA 1
ATOM 1381 C C . ARG A 1 170 ? -5.753 3.949 -17.000 1.00 87.06 170 ARG A C 1
ATOM 1383 O O . ARG A 1 170 ? -5.534 5.160 -16.980 1.00 87.06 170 ARG A O 1
ATOM 1390 N N . ASN A 1 171 ? -5.714 3.220 -18.112 1.00 71.12 171 ASN A N 1
ATOM 1391 C CA . ASN A 1 171 ? -5.568 3.818 -19.438 1.00 71.12 171 ASN A CA 1
ATOM 1392 C C . ASN A 1 171 ? -6.861 4.562 -19.798 1.00 71.12 171 ASN A C 1
ATOM 1394 O O . ASN A 1 171 ? -7.821 3.967 -20.281 1.00 71.12 171 ASN A O 1
ATOM 1398 N N . ALA A 1 172 ? -6.892 5.865 -19.526 1.00 53.31 172 ALA A N 1
ATOM 1399 C CA . ALA A 1 172 ? -7.984 6.757 -19.897 1.00 53.31 172 ALA A CA 1
ATOM 1400 C C . ALA A 1 172 ? -7.728 7.372 -21.283 1.00 53.31 172 ALA A C 1
ATOM 1402 O O . ALA A 1 172 ? -7.489 8.570 -21.402 1.00 53.31 172 ALA A O 1
ATOM 1403 N N . ILE A 1 173 ? -7.765 6.534 -22.321 1.00 44.44 173 ILE A N 1
ATOM 1404 C CA . ILE A 1 173 ? -8.055 7.001 -23.680 1.00 44.44 173 ILE A CA 1
ATOM 1405 C C . ILE A 1 173 ? -9.563 6.803 -23.860 1.00 44.44 173 ILE A C 1
ATOM 1407 O O . ILE A 1 173 ? -10.037 5.666 -23.828 1.00 44.44 173 ILE A O 1
ATOM 1411 N N . GLN A 1 174 ? -10.294 7.914 -23.959 1.00 35.00 174 GLN A N 1
ATOM 1412 C CA . GLN A 1 174 ? -11.689 7.981 -24.402 1.00 35.00 174 GLN A CA 1
ATOM 1413 C C . GLN A 1 174 ? -11.726 8.654 -25.772 1.00 35.00 174 GLN A C 1
ATOM 1415 O O . GLN A 1 174 ? -10.879 9.551 -25.980 1.00 35.00 174 GLN A O 1
#

Secondary structure (DSSP, 8-state):
--------TTEEEEEEEE-STTTTT----SEEEEETTSS-EEEE-PEEP--B-SSSB---EE-EEEEEEE--TT-EEEEEESSPPPSSEEEEEEES-TT-EEEEEEE-SS---EEEEETTEEEPPPPEETTTTEEPPP---STT-EEEEGGGTEEEEEEETT-EEEEEE-----

Foldseek 3Di:
DDDDDPPQQLKWKKKKFAPDPCQFPDQQDQKWKDKPPDPDIDGWDFAADQDDDPDDGPRTGRGMTIDIDRAAPPIEIEIDTPDADHQKMKIAIAHPDQRGKYKYKYFGPDLFDKWKAFPRDTDDEADQDPVVRFHDDDPLDDFQHWGADNVRRMIMTMDGHPGMMMMHGDPPDD

pLDDT: mean 88.13, std 11.62, range [35.0, 97.56]